Protein AF-A0A7S3BUT7-F1 (afdb_monomer_lite)

Sequence (105 aa):
VAFIQVDCTTPKGRFLCQLQSIHAFPSVRIYRGSVRAFEPYEYGRESNVIWLHMVKLTAEIVVSKLQELPVEERKDFTQQIAHISSDLKIVMERREQGLDEDWSE

Structure (mmCIF, N/CA/C/O backbone):
data_AF-A0A7S3BUT7-F1
#
_entry.id   AF-A0A7S3BUT7-F1
#
loop_
_atom_site.group_PDB
_atom_site.id
_atom_site.type_symbol
_atom_site.label_atom_id
_atom_site.label_alt_id
_atom_site.label_comp_id
_atom_site.label_asym_id
_atom_site.label_entity_id
_atom_site.label_seq_id
_atom_site.pdbx_PDB_ins_code
_atom_site.Cartn_x
_atom_site.Cartn_y
_atom_site.Cartn_z
_atom_site.occupancy
_atom_site.B_iso_or_equiv
_atom_site.auth_seq_id
_atom_site.auth_comp_id
_atom_site.auth_asym_id
_atom_site.auth_atom_id
_atom_site.pdbx_PDB_model_num
ATOM 1 N N . VAL A 1 1 ? -1.783 5.301 5.800 1.00 80.88 1 VAL A N 1
ATOM 2 C CA . VAL A 1 1 ? -1.096 4.424 4.820 1.00 80.88 1 VAL A CA 1
ATOM 3 C C . VAL A 1 1 ? -0.592 5.291 3.677 1.00 80.88 1 VAL A C 1
ATOM 5 O O . VAL A 1 1 ? -1.255 6.271 3.366 1.00 80.88 1 VAL A O 1
ATOM 8 N N . ALA A 1 2 ? 0.573 4.995 3.099 1.00 86.25 2 ALA A N 1
ATOM 9 C CA . ALA A 1 2 ? 1.131 5.755 1.981 1.00 86.25 2 ALA A CA 1
ATOM 10 C C . ALA A 1 2 ? 1.474 4.811 0.827 1.00 86.25 2 ALA A C 1
ATOM 12 O O . ALA A 1 2 ? 2.010 3.728 1.060 1.00 86.25 2 ALA A O 1
ATOM 13 N N . PHE A 1 3 ? 1.179 5.237 -0.399 1.00 88.06 3 PHE A N 1
ATOM 14 C CA . PHE A 1 3 ? 1.611 4.548 -1.608 1.00 88.06 3 PHE A CA 1
ATOM 15 C C . PHE A 1 3 ? 2.888 5.215 -2.118 1.00 88.06 3 PHE A C 1
ATOM 17 O O . PHE A 1 3 ? 2.910 6.426 -2.334 1.00 88.06 3 PHE A O 1
ATOM 24 N N . ILE A 1 4 ? 3.964 4.442 -2.257 1.00 91.56 4 ILE A N 1
ATOM 25 C CA . ILE A 1 4 ? 5.284 4.957 -2.630 1.00 91.56 4 ILE A CA 1
ATOM 26 C C . ILE A 1 4 ? 5.748 4.228 -3.884 1.00 91.56 4 ILE A C 1
ATOM 28 O O . ILE A 1 4 ? 5.833 3.002 -3.904 1.00 91.56 4 ILE A O 1
ATOM 32 N N . GLN A 1 5 ? 6.089 4.996 -4.915 1.00 94.12 5 GLN A N 1
ATOM 33 C CA . GLN A 1 5 ? 6.728 4.478 -6.115 1.00 94.12 5 GLN A CA 1
ATOM 34 C C . GLN A 1 5 ? 8.248 4.589 -5.981 1.00 94.12 5 GLN A C 1
ATOM 36 O O . GLN A 1 5 ? 8.775 5.629 -5.588 1.00 94.12 5 GLN A O 1
ATOM 41 N N . VAL A 1 6 ? 8.956 3.520 -6.340 1.00 95.25 6 VAL A N 1
ATOM 42 C CA . VAL A 1 6 ? 10.419 3.495 -6.392 1.00 95.25 6 VAL A CA 1
ATOM 43 C C . VAL A 1 6 ? 10.850 3.174 -7.816 1.00 95.25 6 VAL A C 1
ATOM 45 O O . VAL A 1 6 ? 10.550 2.100 -8.332 1.00 95.25 6 VAL A O 1
ATOM 48 N N . ASP A 1 7 ? 11.576 4.097 -8.442 1.00 96.88 7 ASP A N 1
ATOM 49 C CA . ASP A 1 7 ? 12.180 3.875 -9.754 1.00 96.88 7 ASP A CA 1
ATOM 50 C C . ASP A 1 7 ? 13.566 3.230 -9.612 1.00 96.88 7 ASP A C 1
ATOM 52 O O . ASP A 1 7 ? 14.571 3.906 -9.357 1.00 96.88 7 ASP A O 1
ATOM 56 N N . CYS A 1 8 ? 13.618 1.912 -9.817 1.00 96.62 8 CYS A N 1
ATOM 57 C CA . CYS A 1 8 ? 14.842 1.113 -9.748 1.00 96.62 8 CYS A CA 1
ATOM 58 C C . CYS A 1 8 ? 15.849 1.391 -10.883 1.00 96.62 8 CYS A C 1
ATOM 60 O O . CYS A 1 8 ? 16.957 0.850 -10.850 1.00 96.62 8 CYS A O 1
ATOM 62 N N . THR A 1 9 ? 15.507 2.210 -11.884 1.00 96.44 9 THR A N 1
ATOM 63 C CA . THR A 1 9 ? 16.415 2.552 -12.993 1.00 96.44 9 THR A CA 1
ATOM 64 C C . THR A 1 9 ? 17.404 3.663 -12.624 1.00 96.44 9 THR A C 1
ATOM 66 O O . THR A 1 9 ? 18.533 3.676 -13.126 1.00 96.44 9 THR A O 1
ATOM 69 N N . THR A 1 10 ? 17.035 4.541 -11.685 1.00 97.94 10 THR A N 1
ATOM 70 C CA . THR A 1 10 ? 17.900 5.614 -11.162 1.00 97.94 10 THR A CA 1
ATOM 71 C C . THR A 1 10 ? 19.047 5.067 -10.296 1.00 97.94 10 THR A C 1
ATOM 73 O O . THR A 1 10 ? 18.898 4.005 -9.695 1.00 97.94 10 THR A O 1
ATOM 76 N N . PRO A 1 11 ? 20.183 5.779 -10.127 1.00 97.31 11 PRO A N 1
ATOM 77 C CA . PRO A 1 11 ? 21.282 5.304 -9.276 1.00 97.31 11 PRO A CA 1
ATOM 78 C C . PRO A 1 11 ? 20.869 5.031 -7.820 1.00 97.31 11 PRO A C 1
ATOM 80 O O . PRO A 1 11 ? 21.221 3.995 -7.257 1.00 97.31 11 PRO A O 1
ATOM 83 N N . LYS A 1 12 ? 20.077 5.934 -7.221 1.00 96.38 12 LYS A N 1
ATOM 84 C CA . LYS A 1 12 ? 19.562 5.778 -5.849 1.00 96.38 12 LYS A CA 1
ATOM 85 C C . LYS A 1 12 ? 18.557 4.631 -5.751 1.00 96.38 12 LYS A C 1
ATOM 87 O O . LYS A 1 12 ? 18.640 3.824 -4.827 1.00 96.38 12 LYS A O 1
ATOM 92 N N . GLY A 1 13 ? 17.628 4.545 -6.702 1.00 96.19 13 GLY A N 1
ATOM 93 C CA . GLY A 1 13 ? 16.627 3.486 -6.720 1.00 96.19 13 GLY A CA 1
ATOM 94 C C . GLY A 1 13 ? 17.239 2.114 -6.975 1.00 96.19 13 GLY A C 1
ATOM 95 O O . GLY A 1 13 ? 16.892 1.170 -6.280 1.00 96.19 13 GLY A O 1
ATOM 96 N N . ARG A 1 14 ? 18.220 1.998 -7.878 1.00 95.88 14 ARG A N 1
ATOM 97 C CA . ARG A 1 14 ? 18.945 0.747 -8.135 1.00 95.88 14 ARG A CA 1
ATOM 98 C C . ARG A 1 14 ? 19.576 0.186 -6.864 1.00 95.88 14 ARG A C 1
ATOM 100 O O . ARG A 1 14 ? 19.388 -0.992 -6.575 1.00 95.88 14 ARG A O 1
ATOM 107 N N . PHE A 1 15 ? 20.276 1.027 -6.099 1.00 96.38 15 PHE A N 1
ATOM 108 C CA . PHE A 1 15 ? 20.856 0.628 -4.814 1.00 96.38 15 PHE A CA 1
ATOM 109 C C . PHE A 1 15 ? 19.780 0.127 -3.841 1.00 96.38 15 PHE A C 1
ATOM 111 O O . PHE A 1 15 ? 19.928 -0.943 -3.253 1.00 96.38 15 PHE A O 1
ATOM 118 N N . LEU A 1 16 ? 18.666 0.857 -3.717 1.00 94.56 16 LEU A N 1
ATOM 119 C CA . LEU A 1 16 ? 17.557 0.460 -2.850 1.00 94.56 16 LEU A CA 1
ATOM 120 C C . LEU A 1 16 ? 16.924 -0.870 -3.289 1.00 94.56 16 LEU A C 1
ATOM 122 O O . LEU A 1 16 ? 16.704 -1.744 -2.457 1.00 94.56 16 LEU A O 1
ATOM 126 N N . CYS A 1 17 ? 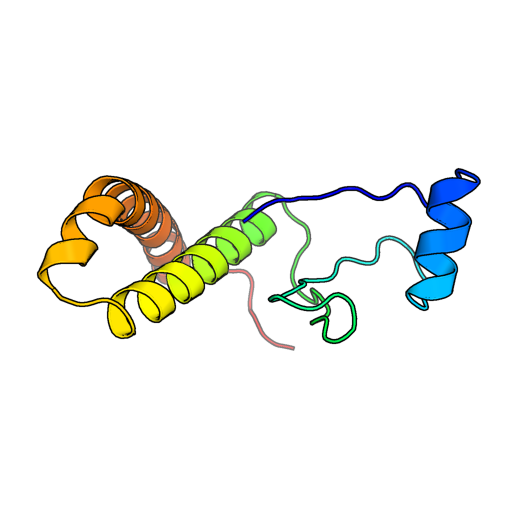16.659 -1.053 -4.581 1.00 95.44 17 CYS A N 1
ATOM 127 C CA . CYS A 1 17 ? 16.029 -2.262 -5.106 1.00 95.44 17 CYS A CA 1
ATOM 128 C C . CYS A 1 17 ? 16.940 -3.491 -4.973 1.00 95.44 17 CYS A C 1
ATOM 130 O O . CYS A 1 17 ? 16.447 -4.575 -4.677 1.00 95.44 17 CYS A O 1
ATOM 132 N N . GLN A 1 18 ? 18.261 -3.320 -5.099 1.00 95.06 18 GLN A N 1
ATOM 133 C CA . GLN A 1 18 ? 19.238 -4.369 -4.791 1.00 95.06 18 GLN A CA 1
ATOM 134 C C . GLN A 1 18 ? 19.261 -4.711 -3.298 1.00 95.06 18 GLN A C 1
ATOM 136 O O . GLN A 1 18 ? 19.188 -5.885 -2.950 1.00 95.06 18 GLN A O 1
ATOM 141 N N . LEU A 1 19 ? 19.304 -3.703 -2.418 1.00 94.50 19 LEU A N 1
ATOM 142 C CA . LEU A 1 19 ? 19.269 -3.900 -0.963 1.00 94.50 19 LEU A CA 1
ATOM 143 C C . LEU A 1 19 ? 17.994 -4.626 -0.510 1.00 94.50 19 LEU A C 1
ATOM 145 O O . LEU A 1 19 ? 18.007 -5.363 0.470 1.00 94.50 19 LEU A O 1
ATOM 149 N N . GLN A 1 20 ? 16.897 -4.401 -1.228 1.00 93.62 20 GLN A N 1
ATOM 150 C CA . GLN A 1 20 ? 15.601 -5.021 -0.986 1.00 93.62 20 GLN A CA 1
ATOM 151 C C . GLN A 1 20 ? 15.404 -6.329 -1.774 1.00 93.62 20 GLN A C 1
ATOM 153 O O . GLN A 1 20 ? 14.311 -6.887 -1.738 1.00 93.62 20 GLN A O 1
ATOM 158 N N . SER A 1 21 ? 16.409 -6.849 -2.482 1.00 93.81 21 SER A N 1
ATOM 159 C CA . SER A 1 21 ? 16.295 -8.091 -3.268 1.00 93.81 21 SER A CA 1
ATOM 160 C C . SER A 1 21 ? 15.103 -8.086 -4.241 1.00 93.81 21 SER A C 1
ATOM 162 O O . SER A 1 21 ? 14.290 -9.010 -4.276 1.00 93.81 21 SER A O 1
ATOM 164 N N . ILE A 1 22 ? 14.929 -6.995 -4.990 1.00 94.25 22 ILE A N 1
ATOM 165 C CA . ILE A 1 22 ? 13.925 -6.894 -6.056 1.00 94.25 22 ILE A CA 1
ATOM 166 C C . ILE A 1 22 ? 14.530 -7.463 -7.342 1.00 94.25 22 ILE A C 1
ATOM 168 O O . ILE A 1 22 ? 15.503 -6.919 -7.864 1.00 94.25 22 ILE A O 1
ATOM 172 N N . HIS A 1 23 ? 13.935 -8.539 -7.862 1.00 91.44 23 HIS A N 1
ATOM 173 C CA . HIS A 1 23 ? 14.431 -9.245 -9.054 1.00 91.44 23 HIS A CA 1
ATOM 174 C C . HIS A 1 23 ? 13.478 -9.194 -10.257 1.00 91.44 23 HIS A C 1
ATOM 176 O O . HIS A 1 23 ? 13.875 -9.556 -11.359 1.00 91.44 23 HIS A O 1
ATOM 182 N N . ALA A 1 24 ? 12.242 -8.726 -10.065 1.00 92.12 24 ALA A N 1
ATOM 183 C CA . ALA A 1 24 ? 11.228 -8.626 -11.110 1.00 92.12 24 ALA A CA 1
ATOM 184 C C . ALA A 1 24 ? 10.403 -7.343 -10.960 1.00 92.12 24 ALA A C 1
ATOM 186 O O . ALA A 1 24 ? 10.242 -6.810 -9.855 1.00 92.12 24 ALA A O 1
ATOM 187 N N . PHE A 1 25 ? 9.857 -6.858 -12.073 1.00 93.06 25 PHE A N 1
ATOM 188 C CA . PHE A 1 25 ? 9.057 -5.638 -12.116 1.00 93.06 25 PHE A CA 1
ATOM 189 C C . PHE A 1 25 ? 7.701 -5.898 -12.788 1.00 93.06 25 PHE A C 1
ATOM 191 O O . PHE A 1 25 ? 7.665 -6.631 -13.773 1.00 93.06 25 PHE A O 1
ATOM 198 N N . PRO A 1 26 ? 6.612 -5.263 -12.315 1.00 92.69 26 PRO A N 1
ATOM 199 C CA . PRO A 1 26 ? 6.529 -4.475 -11.083 1.00 92.69 26 PRO A CA 1
ATOM 200 C C . PRO A 1 26 ? 6.452 -5.363 -9.823 1.00 92.69 26 PRO A C 1
ATOM 202 O O . PRO A 1 26 ? 5.585 -6.227 -9.711 1.00 92.69 26 PRO A O 1
ATOM 205 N N . SER A 1 27 ? 7.288 -5.097 -8.815 1.00 93.38 27 SER A N 1
ATOM 206 C CA . SER A 1 27 ? 7.151 -5.689 -7.472 1.00 93.38 27 SER A CA 1
ATOM 207 C C . SER A 1 27 ? 6.411 -4.722 -6.551 1.00 93.38 27 SER A C 1
ATOM 209 O O . SER A 1 27 ? 6.833 -3.576 -6.416 1.00 93.38 27 SER A O 1
ATOM 211 N N . VAL A 1 28 ? 5.332 -5.172 -5.906 1.00 93.12 28 VAL A N 1
ATOM 212 C CA . VAL A 1 28 ? 4.596 -4.384 -4.906 1.00 93.12 28 VAL A CA 1
ATOM 213 C C . VAL A 1 28 ? 4.727 -5.082 -3.558 1.00 93.12 28 VAL A C 1
ATOM 215 O O . VAL A 1 28 ? 4.563 -6.296 -3.456 1.00 93.12 28 VAL A O 1
ATOM 218 N N . ARG A 1 29 ? 5.094 -4.312 -2.533 1.00 93.06 29 ARG A N 1
ATOM 219 C CA . ARG A 1 29 ? 5.371 -4.809 -1.184 1.00 93.06 29 ARG A CA 1
ATOM 220 C C . ARG A 1 29 ? 4.710 -3.917 -0.150 1.00 93.06 29 ARG A C 1
ATOM 222 O O . ARG A 1 29 ? 4.740 -2.694 -0.280 1.00 93.06 29 ARG A O 1
ATOM 229 N N . ILE A 1 30 ? 4.169 -4.538 0.885 1.00 92.25 30 ILE A N 1
ATOM 230 C CA . ILE A 1 30 ? 3.545 -3.878 2.025 1.00 92.25 30 ILE A CA 1
ATOM 231 C C . ILE A 1 30 ? 4.546 -3.921 3.177 1.00 92.25 30 ILE A C 1
ATOM 233 O O . ILE A 1 30 ? 5.001 -4.990 3.575 1.00 92.25 30 ILE A O 1
ATOM 237 N N . TYR A 1 31 ? 4.898 -2.755 3.714 1.00 91.50 31 TYR A N 1
ATOM 238 C CA . TYR A 1 31 ? 5.806 -2.637 4.854 1.00 91.50 31 TYR A CA 1
ATOM 239 C C . TYR A 1 31 ? 5.020 -2.196 6.091 1.00 91.50 31 TYR A C 1
ATOM 241 O O . TYR A 1 31 ? 4.431 -1.113 6.099 1.00 91.50 31 TYR A O 1
ATOM 249 N N . ARG A 1 32 ? 5.034 -3.015 7.151 1.00 87.88 32 ARG A N 1
ATOM 250 C CA . ARG A 1 32 ? 4.375 -2.724 8.436 1.00 87.88 32 ARG A CA 1
ATOM 251 C C . ARG A 1 32 ? 5.437 -2.458 9.508 1.00 87.88 32 ARG A C 1
ATOM 253 O O . ARG A 1 32 ? 5.975 -3.381 10.106 1.00 87.88 32 ARG A O 1
ATOM 260 N N . GLY A 1 33 ? 5.812 -1.193 9.703 1.00 81.50 33 GLY A N 1
ATOM 261 C CA . GLY A 1 33 ? 6.741 -0.765 10.767 1.00 81.50 33 GLY A CA 1
ATOM 262 C C . GLY A 1 33 ? 8.213 -1.188 10.612 1.00 81.50 33 GLY A C 1
ATOM 263 O O . GLY A 1 33 ? 9.066 -0.684 11.336 1.00 81.50 33 GLY A O 1
ATOM 264 N N . SER A 1 34 ? 8.543 -2.061 9.656 1.00 85.12 34 SER A N 1
ATOM 265 C CA . SER A 1 34 ? 9.910 -2.510 9.379 1.00 85.12 34 SER A CA 1
ATOM 266 C C . SER A 1 34 ? 10.159 -2.635 7.882 1.00 85.12 34 SER A C 1
ATOM 268 O O . SER A 1 34 ? 9.343 -3.183 7.149 1.00 85.12 34 SER A O 1
ATOM 270 N N . VAL A 1 35 ? 11.336 -2.191 7.437 1.00 81.69 35 VAL A N 1
ATOM 271 C CA . VAL A 1 35 ? 11.807 -2.354 6.049 1.00 81.69 35 VAL A CA 1
ATOM 272 C C . VAL A 1 35 ? 12.349 -3.756 5.756 1.00 81.69 35 VAL A C 1
ATOM 274 O O . VAL A 1 35 ? 12.696 -4.049 4.619 1.00 81.69 35 VAL A O 1
ATOM 277 N N . ARG A 1 36 ? 12.484 -4.612 6.778 1.00 83.06 36 ARG A N 1
ATOM 278 C CA . ARG A 1 36 ? 13.014 -5.981 6.638 1.00 83.06 36 ARG A CA 1
ATOM 279 C C . ARG A 1 36 ? 11.923 -7.050 6.607 1.00 83.06 36 ARG A C 1
ATOM 281 O O . ARG A 1 36 ? 12.185 -8.150 6.142 1.00 83.06 36 ARG A O 1
ATOM 288 N N . ALA A 1 37 ? 10.734 -6.732 7.114 1.00 85.12 37 ALA A N 1
ATOM 289 C CA . ALA A 1 37 ? 9.594 -7.639 7.185 1.00 85.12 37 ALA A CA 1
ATOM 290 C C . ALA A 1 37 ? 8.478 -7.085 6.295 1.00 85.12 37 ALA A C 1
ATOM 292 O O . ALA A 1 37 ? 7.627 -6.323 6.754 1.00 85.12 37 ALA A O 1
ATOM 293 N N . PHE A 1 38 ? 8.558 -7.401 5.004 1.00 91.62 38 PHE A N 1
ATOM 294 C CA . PHE A 1 38 ? 7.548 -7.012 4.028 1.00 91.62 38 PHE A CA 1
ATOM 295 C C . PHE A 1 38 ? 6.630 -8.187 3.701 1.00 91.62 38 PHE A C 1
ATOM 297 O O . PHE A 1 38 ? 7.057 -9.340 3.716 1.00 91.62 38 PHE A O 1
ATOM 304 N N . GLU A 1 39 ? 5.396 -7.869 3.333 1.00 91.69 39 GLU A N 1
ATOM 305 C CA . GLU A 1 39 ? 4.443 -8.808 2.742 1.00 91.69 39 GLU A CA 1
ATOM 306 C C . GLU A 1 39 ? 4.366 -8.528 1.230 1.00 91.69 39 GLU A C 1
ATOM 308 O O . GLU A 1 39 ? 4.245 -7.358 0.837 1.00 91.69 39 GLU A O 1
ATOM 313 N N . PRO A 1 40 ? 4.494 -9.536 0.349 1.00 91.31 40 PRO A N 1
ATOM 314 C CA . PRO A 1 40 ? 4.248 -9.339 -1.075 1.00 91.31 40 PRO A CA 1
ATOM 315 C C . PRO A 1 40 ? 2.764 -9.019 -1.315 1.00 91.31 40 PRO A C 1
ATOM 317 O O . PRO A 1 40 ? 1.882 -9.578 -0.671 1.00 91.31 40 PRO A O 1
ATOM 320 N N . TYR A 1 41 ? 2.486 -8.098 -2.238 1.00 90.94 41 TYR A N 1
ATOM 321 C CA . TYR A 1 41 ? 1.125 -7.859 -2.720 1.00 90.94 41 TYR A CA 1
ATOM 322 C C . TYR A 1 41 ? 0.855 -8.782 -3.911 1.00 90.94 41 TYR A C 1
ATOM 324 O O . TYR A 1 41 ? 1.410 -8.572 -4.993 1.00 90.94 41 TYR A O 1
ATOM 332 N N . GLU A 1 42 ? 0.023 -9.797 -3.694 1.00 87.94 42 GLU A N 1
ATOM 333 C CA . GLU A 1 42 ? -0.249 -10.887 -4.651 1.00 87.94 42 GLU A CA 1
ATOM 334 C C . GLU A 1 42 ? -1.642 -10.789 -5.295 1.00 87.94 42 GLU A C 1
ATOM 336 O O . GLU A 1 42 ? -2.103 -11.694 -5.972 1.00 87.94 42 GLU A O 1
ATOM 341 N N . TYR A 1 43 ? -2.302 -9.654 -5.100 1.00 85.25 43 TYR A N 1
ATOM 342 C CA . TYR A 1 43 ? -3.663 -9.379 -5.541 1.00 85.25 43 TYR A CA 1
ATOM 343 C C . TYR A 1 43 ? -3.699 -8.698 -6.923 1.00 85.25 43 TYR A C 1
ATOM 345 O O . TYR A 1 43 ? -2.669 -8.227 -7.428 1.00 85.25 43 TYR A O 1
ATOM 353 N N . GLY A 1 44 ? -4.902 -8.588 -7.501 1.00 86.94 44 GLY A N 1
ATOM 354 C CA . GLY A 1 44 ? -5.164 -7.81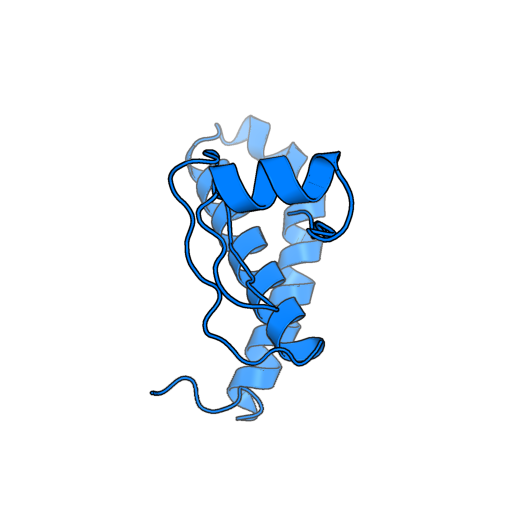1 -8.718 1.00 86.94 44 GLY A CA 1
ATOM 355 C C . GLY A 1 44 ? -4.635 -6.375 -8.623 1.00 86.94 44 GLY A C 1
ATOM 356 O O . GLY A 1 44 ? -4.625 -5.760 -7.557 1.00 86.94 44 GLY A O 1
ATOM 357 N N . ARG A 1 45 ? -4.112 -5.841 -9.731 1.00 88.69 45 ARG A N 1
ATOM 358 C CA . ARG A 1 45 ? -3.421 -4.532 -9.767 1.00 88.69 45 ARG A CA 1
ATOM 359 C C . ARG A 1 45 ? -4.278 -3.417 -10.351 1.00 88.69 45 ARG A C 1
ATOM 361 O O . ARG A 1 45 ? -3.777 -2.333 -10.659 1.00 88.69 45 ARG A O 1
ATOM 368 N N . GLU A 1 46 ? -5.563 -3.681 -10.496 1.00 88.75 46 GLU A N 1
ATOM 369 C CA . GLU A 1 46 ? -6.581 -2.720 -10.858 1.00 88.75 46 GLU A CA 1
ATOM 370 C C . GLU A 1 46 ? -6.703 -1.680 -9.736 1.00 88.75 46 GLU A C 1
ATOM 372 O O . GLU A 1 46 ? -6.548 -1.969 -8.545 1.00 88.75 46 GLU A O 1
ATOM 377 N N . SER A 1 47 ? -6.980 -0.431 -10.107 1.00 86.69 47 SER A N 1
ATOM 378 C CA . SER A 1 47 ? -7.003 0.686 -9.157 1.00 86.69 47 SER A CA 1
ATOM 379 C C . SER A 1 47 ? -8.012 0.478 -8.026 1.00 86.69 47 SER A C 1
ATOM 381 O O . SER A 1 47 ? -7.717 0.798 -6.874 1.00 86.69 47 SER A O 1
ATOM 383 N N . ASN A 1 48 ? -9.176 -0.098 -8.335 1.00 84.06 48 ASN A N 1
ATOM 384 C CA . ASN A 1 48 ? -10.185 -0.469 -7.350 1.00 84.06 48 ASN A CA 1
ATOM 385 C C . ASN A 1 48 ? -9.660 -1.547 -6.397 1.00 84.06 48 ASN A C 1
ATOM 387 O O . ASN A 1 48 ? -9.815 -1.395 -5.194 1.00 84.06 48 ASN A O 1
ATOM 391 N N . VAL A 1 49 ? -8.995 -2.588 -6.894 1.00 84.88 49 VAL A N 1
ATOM 392 C CA . VAL A 1 49 ? -8.510 -3.712 -6.077 1.00 84.88 49 VAL A CA 1
ATOM 393 C C . VAL A 1 49 ? -7.409 -3.260 -5.110 1.00 84.88 49 VAL A C 1
ATOM 395 O O . VAL A 1 49 ? -7.455 -3.555 -3.910 1.00 84.88 49 VAL A O 1
ATOM 398 N N . ILE A 1 50 ? -6.471 -2.441 -5.593 1.00 87.62 50 ILE A N 1
ATOM 399 C CA . ILE A 1 50 ? -5.440 -1.815 -4.755 1.00 87.62 50 ILE A CA 1
ATOM 400 C C . ILE A 1 50 ? -6.082 -0.921 -3.690 1.00 87.62 50 ILE A C 1
ATOM 402 O O . ILE A 1 50 ? -5.709 -1.001 -2.517 1.00 87.62 50 ILE A O 1
ATOM 406 N N . TRP A 1 51 ? -7.065 -0.101 -4.072 1.00 86.88 51 TRP A N 1
ATOM 407 C CA . TRP A 1 51 ? -7.776 0.774 -3.142 1.00 86.88 51 TRP A CA 1
ATOM 408 C C . TRP A 1 51 ? -8.475 -0.011 -2.027 1.00 86.88 51 TRP A C 1
ATOM 410 O O . TRP A 1 51 ? -8.277 0.302 -0.853 1.00 86.88 51 TRP A O 1
ATOM 420 N N . LEU A 1 52 ? -9.221 -1.068 -2.365 1.00 86.56 52 LEU A N 1
ATOM 421 C CA . LEU A 1 52 ? -9.899 -1.920 -1.379 1.00 86.56 52 LEU A CA 1
ATOM 422 C C . LEU A 1 52 ? -8.899 -2.501 -0.372 1.00 86.56 52 LEU A C 1
ATOM 424 O O . LEU A 1 52 ? -9.127 -2.458 0.840 1.00 86.56 52 LEU A O 1
ATOM 428 N N . HIS A 1 53 ? -7.752 -2.983 -0.858 1.00 87.19 53 HIS A N 1
ATOM 429 C CA . HIS A 1 53 ? -6.708 -3.509 0.012 1.00 87.19 53 HIS A CA 1
ATOM 430 C C . HIS A 1 53 ? -6.102 -2.423 0.918 1.00 87.19 53 HIS A C 1
ATOM 432 O O . HIS A 1 53 ? -5.881 -2.655 2.106 1.00 87.19 53 HIS A O 1
ATOM 438 N N . MET A 1 54 ? -5.886 -1.209 0.401 1.00 88.00 54 MET A N 1
ATOM 439 C CA . MET A 1 54 ? -5.409 -0.077 1.204 1.00 88.00 54 MET A CA 1
ATOM 440 C C . MET A 1 54 ? -6.398 0.324 2.305 1.00 88.00 54 MET A C 1
ATOM 442 O O . MET A 1 54 ? -5.969 0.610 3.428 1.00 88.00 54 MET A O 1
ATOM 446 N N . VAL A 1 55 ? -7.701 0.329 2.011 1.00 89.25 55 VAL A N 1
ATOM 447 C CA . VAL A 1 55 ? -8.756 0.606 2.998 1.00 89.25 55 VAL A CA 1
ATOM 448 C C . VAL A 1 55 ? -8.738 -0.454 4.094 1.00 89.25 55 VAL A C 1
ATOM 450 O O . VAL A 1 55 ? -8.686 -0.103 5.274 1.00 89.25 55 VAL A O 1
ATOM 453 N N . LYS A 1 56 ? -8.678 -1.740 3.721 1.00 86.94 56 LYS A N 1
ATOM 454 C CA . LYS A 1 56 ? -8.568 -2.856 4.672 1.00 86.94 56 LYS A CA 1
ATOM 455 C C . LYS A 1 56 ? -7.360 -2.697 5.601 1.00 86.94 56 LYS A C 1
ATOM 457 O O . LYS A 1 56 ? -7.525 -2.719 6.818 1.00 86.94 56 LYS A O 1
ATOM 462 N N . LEU A 1 57 ? -6.166 -2.462 5.049 1.00 88.31 57 LEU A N 1
ATOM 463 C CA . LEU A 1 57 ? -4.947 -2.251 5.843 1.00 88.31 57 LEU A CA 1
ATOM 464 C C . LEU A 1 57 ? -5.069 -1.047 6.783 1.00 88.31 57 LEU A C 1
ATOM 466 O O . LEU A 1 57 ? -4.624 -1.094 7.929 1.00 88.31 57 LEU A O 1
ATOM 470 N N . THR A 1 58 ? -5.672 0.044 6.310 1.00 89.62 58 THR A N 1
ATOM 471 C CA . THR A 1 58 ? -5.870 1.248 7.127 1.00 89.62 58 THR A CA 1
ATOM 472 C C . THR A 1 58 ? -6.819 0.968 8.291 1.00 89.62 58 THR A C 1
ATOM 474 O O . THR A 1 58 ? -6.528 1.372 9.418 1.00 89.62 58 THR A O 1
ATOM 477 N N . ALA A 1 59 ? -7.908 0.236 8.046 1.00 88.50 59 ALA A N 1
ATOM 478 C CA . ALA A 1 59 ? -8.841 -0.183 9.083 1.00 88.50 59 ALA A CA 1
ATOM 479 C C . ALA A 1 59 ? -8.168 -1.079 10.132 1.00 88.50 59 ALA A C 1
ATOM 481 O O . ALA A 1 59 ? -8.300 -0.807 11.323 1.00 88.50 59 ALA A O 1
ATOM 482 N N . GLU A 1 60 ? -7.389 -2.082 9.711 1.00 87.81 60 GLU A N 1
ATOM 483 C CA . GLU A 1 60 ? -6.622 -2.953 10.617 1.00 87.81 60 GLU A CA 1
ATOM 484 C C . GLU A 1 60 ? -5.689 -2.144 11.531 1.00 87.81 60 GLU A C 1
ATOM 486 O O . GLU A 1 60 ? -5.690 -2.331 12.749 1.00 87.81 60 GLU A O 1
ATOM 491 N N . ILE A 1 61 ? -4.931 -1.200 10.958 1.00 87.94 61 ILE A N 1
ATOM 492 C CA . ILE A 1 61 ? -3.998 -0.347 11.707 1.00 87.94 61 ILE A CA 1
ATOM 493 C C . ILE A 1 61 ? -4.743 0.516 12.729 1.00 87.94 61 ILE A C 1
ATOM 495 O O . ILE A 1 61 ? -4.318 0.606 13.882 1.00 87.94 61 ILE A O 1
ATOM 499 N N . VAL A 1 62 ? -5.848 1.151 12.329 1.00 88.06 62 VAL A N 1
ATOM 500 C CA . VAL A 1 62 ? -6.621 2.012 13.234 1.00 88.06 62 VAL A CA 1
ATOM 501 C C . VAL A 1 62 ? -7.273 1.199 14.348 1.00 88.06 62 VAL A C 1
ATOM 503 O O . VAL A 1 62 ? -7.179 1.596 15.506 1.00 88.06 62 VAL A O 1
ATOM 506 N N . VAL A 1 63 ? -7.862 0.040 14.045 1.00 88.38 63 VAL A N 1
ATOM 507 C CA . VAL A 1 63 ? -8.447 -0.846 15.064 1.00 88.38 63 VAL A CA 1
ATOM 508 C C . VAL A 1 63 ? -7.386 -1.303 16.064 1.00 88.38 63 VAL A C 1
ATOM 510 O O . VAL A 1 63 ? -7.604 -1.169 17.268 1.00 88.38 63 VAL A O 1
ATOM 513 N N . SER A 1 64 ? -6.226 -1.766 15.585 1.00 88.56 64 SER A N 1
ATOM 514 C CA . SER A 1 64 ? -5.105 -2.153 16.452 1.00 88.56 64 SER A CA 1
ATOM 515 C C . SER A 1 64 ? -4.683 -0.991 17.350 1.00 88.56 64 SER A C 1
ATOM 517 O O . SER A 1 64 ? -4.512 -1.164 18.555 1.00 88.56 64 SER A O 1
ATOM 519 N N . LYS A 1 65 ? -4.580 0.222 16.792 1.00 88.06 65 LYS A N 1
ATOM 520 C CA . LYS A 1 65 ? -4.172 1.393 17.567 1.00 88.06 65 LYS A CA 1
ATOM 521 C C . LYS A 1 65 ? -5.196 1.775 18.635 1.00 88.06 65 LYS A C 1
ATOM 523 O O . LYS A 1 65 ? -4.821 2.101 19.755 1.00 88.06 65 LYS A O 1
ATOM 528 N N . LEU A 1 66 ? -6.486 1.715 18.315 1.00 88.00 66 LEU A N 1
ATOM 529 C CA . LEU A 1 66 ? -7.562 2.022 19.260 1.00 88.00 66 LEU A CA 1
ATOM 530 C C . LEU A 1 66 ? -7.641 1.022 20.415 1.00 88.00 66 LEU A C 1
ATOM 532 O O . LEU A 1 66 ? -8.010 1.411 21.523 1.00 88.00 66 LEU A O 1
ATOM 536 N N . GLN A 1 67 ? -7.305 -0.247 20.171 1.00 89.69 67 GLN A N 1
ATOM 537 C CA . GLN A 1 67 ? -7.252 -1.274 21.214 1.00 89.69 67 GLN A CA 1
ATOM 538 C C . GLN A 1 67 ? -6.141 -1.000 22.236 1.00 89.69 67 GLN A C 1
ATOM 540 O O . GLN A 1 67 ? -6.349 -1.232 23.424 1.00 89.69 67 GLN A O 1
ATOM 545 N N . GLU A 1 68 ? -5.004 -0.463 21.792 1.00 90.94 68 GLU A N 1
ATOM 546 C CA . GLU A 1 68 ? -3.878 -0.094 22.660 1.00 90.94 68 GLU A CA 1
ATOM 547 C C . GLU A 1 68 ? -4.120 1.197 23.459 1.00 90.94 68 GLU A C 1
ATOM 549 O O . GLU A 1 68 ? -3.527 1.385 24.520 1.00 90.94 68 GLU A O 1
ATOM 554 N N . LEU A 1 69 ? -4.965 2.102 22.954 1.00 90.00 69 LEU A N 1
ATOM 555 C CA . LEU A 1 69 ? -5.160 3.428 23.543 1.00 90.00 69 LEU A CA 1
ATOM 556 C C . LEU A 1 69 ? -6.182 3.438 24.698 1.00 90.00 69 LEU A C 1
ATOM 558 O O . LEU A 1 69 ? -7.253 2.811 24.592 1.00 90.00 69 LEU A O 1
ATOM 562 N N . PRO A 1 70 ? -5.924 4.231 25.762 1.00 90.62 70 PRO A N 1
ATOM 563 C CA . PRO A 1 70 ? -6.924 4.578 26.769 1.00 90.62 70 PRO A CA 1
ATOM 564 C C . PRO A 1 70 ? -8.163 5.215 26.132 1.00 90.62 70 PRO A C 1
ATOM 566 O O . PRO A 1 70 ? -8.061 5.944 25.148 1.00 90.62 70 PRO A O 1
ATOM 569 N N . VAL A 1 71 ? -9.346 4.973 26.707 1.00 84.50 71 VAL A N 1
ATOM 570 C CA . VAL A 1 71 ? -10.635 5.428 26.144 1.00 84.50 71 VAL A CA 1
ATOM 571 C C . VAL A 1 71 ? -10.664 6.941 25.896 1.00 84.50 71 VAL A C 1
ATOM 573 O O . VAL A 1 71 ? -11.161 7.377 24.860 1.00 84.50 71 VAL A O 1
ATOM 576 N N . GLU A 1 72 ? -10.060 7.725 26.788 1.00 87.75 72 GLU A N 1
ATOM 577 C CA . GLU A 1 72 ? -10.010 9.190 26.701 1.00 87.75 72 GLU A CA 1
ATOM 578 C C . GLU A 1 72 ? -9.225 9.720 25.493 1.00 87.75 72 GLU A C 1
ATOM 580 O O . GLU A 1 72 ? -9.501 10.820 25.013 1.00 87.75 72 GLU A O 1
ATOM 585 N N . GLU A 1 73 ? -8.271 8.937 24.984 1.00 87.19 73 GLU A N 1
ATOM 586 C CA . GLU A 1 73 ? -7.417 9.286 23.841 1.00 87.19 73 GLU A CA 1
ATOM 587 C C . GLU A 1 73 ? -8.019 8.814 22.508 1.00 87.19 73 GLU A C 1
ATOM 589 O O . GLU A 1 73 ? -7.633 9.273 21.434 1.00 87.19 73 GLU A O 1
ATOM 594 N N . ARG A 1 74 ? -9.028 7.931 22.541 1.00 85.69 74 ARG A N 1
ATOM 595 C CA . ARG A 1 74 ? -9.684 7.422 21.321 1.00 85.69 74 ARG A CA 1
ATOM 596 C C . ARG A 1 74 ? -10.459 8.503 20.574 1.00 85.69 74 ARG A C 1
ATOM 598 O O . ARG A 1 74 ? -10.643 8.388 19.363 1.00 85.69 74 ARG A O 1
ATOM 605 N N . LYS A 1 75 ? -10.899 9.555 21.273 1.00 85.38 75 LYS A N 1
ATOM 606 C CA . LYS A 1 75 ? -11.662 10.671 20.687 1.00 85.38 75 LYS A CA 1
ATOM 607 C C . LYS A 1 75 ? -10.902 11.381 19.562 1.00 85.38 75 LYS A C 1
ATOM 609 O O . LYS A 1 75 ? -11.533 11.836 18.608 1.00 85.38 75 LYS A O 1
ATOM 614 N N . ASP A 1 76 ? -9.572 11.380 19.609 1.00 87.44 76 ASP A N 1
ATOM 615 C CA . ASP A 1 76 ? -8.722 12.037 18.610 1.00 87.44 76 ASP A CA 1
ATOM 616 C C . ASP A 1 76 ? -8.748 11.312 17.252 1.00 87.44 76 ASP A C 1
ATOM 618 O O . ASP A 1 76 ? -8.441 11.892 16.211 1.00 87.44 76 ASP A O 1
ATOM 622 N N . PHE A 1 77 ? -9.198 10.055 17.233 1.00 87.06 77 PHE A N 1
ATOM 623 C CA . PHE A 1 77 ? -9.324 9.243 16.024 1.00 87.06 77 PHE A CA 1
ATOM 624 C C . PHE A 1 77 ? -10.721 9.295 15.399 1.00 87.06 77 PHE A C 1
ATOM 626 O O . PHE A 1 77 ? -10.924 8.706 14.340 1.00 87.06 77 PHE A O 1
ATOM 633 N N . THR A 1 78 ? -11.683 10.013 15.991 1.00 8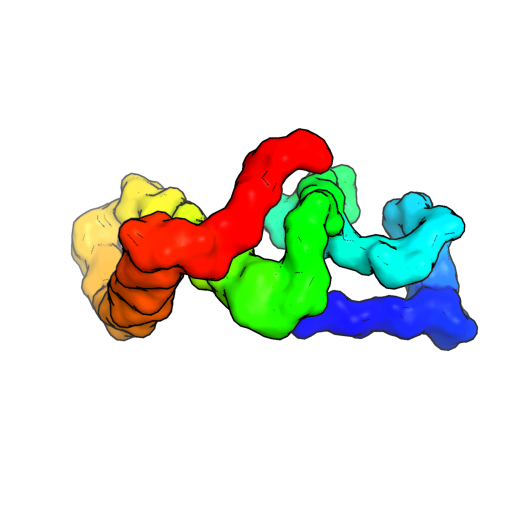5.12 78 THR A N 1
ATOM 634 C CA . THR A 1 78 ? -13.094 10.009 15.552 1.00 85.12 78 THR A CA 1
ATOM 635 C C . THR A 1 78 ? -13.248 10.315 14.060 1.00 85.12 78 THR A C 1
ATOM 637 O O . THR A 1 78 ? -13.949 9.599 13.348 1.00 85.12 78 THR A O 1
ATOM 640 N N . GLN A 1 79 ? -12.549 11.337 13.558 1.00 86.94 79 GLN A N 1
ATOM 641 C CA . GLN A 1 79 ? -12.612 11.704 12.142 1.00 86.94 79 GLN A CA 1
ATOM 642 C C . GLN A 1 79 ? -12.003 10.623 11.234 1.00 86.94 79 GLN A C 1
ATOM 644 O O . GLN A 1 79 ? -12.561 10.312 10.183 1.00 86.94 79 GLN A O 1
ATOM 649 N N . GLN A 1 80 ? -10.885 10.016 11.647 1.00 85.50 80 GLN A N 1
ATOM 650 C CA . GLN A 1 80 ? -10.248 8.935 10.889 1.00 85.50 80 GLN A CA 1
ATOM 651 C C . GLN A 1 80 ? -11.147 7.697 10.837 1.00 85.50 80 GLN A C 1
ATOM 653 O O . GLN A 1 80 ? -11.332 7.121 9.769 1.00 85.50 80 GLN A O 1
ATOM 658 N N . ILE A 1 81 ? -11.759 7.330 11.967 1.00 87.44 81 ILE A N 1
ATOM 659 C CA . ILE A 1 81 ? -12.716 6.222 12.057 1.00 87.44 81 ILE A CA 1
ATOM 660 C C . ILE A 1 81 ? -13.910 6.471 11.134 1.00 87.44 81 ILE A C 1
ATOM 662 O O . ILE A 1 81 ? -14.321 5.554 10.427 1.00 87.44 81 ILE A O 1
ATOM 666 N N . ALA A 1 82 ? -14.452 7.693 11.104 1.00 87.75 82 ALA A N 1
ATOM 667 C CA . ALA A 1 82 ? -15.588 8.034 10.250 1.00 87.75 82 ALA A CA 1
ATOM 668 C C . ALA A 1 82 ? -15.262 7.858 8.757 1.00 87.75 82 ALA A C 1
ATOM 670 O O . ALA A 1 82 ? -16.034 7.226 8.036 1.00 87.75 82 ALA A O 1
ATOM 671 N N . HIS A 1 83 ? -14.104 8.352 8.306 1.00 88.06 83 HIS A N 1
ATOM 672 C CA . HIS A 1 83 ? -13.667 8.177 6.917 1.00 88.06 83 HIS A CA 1
ATOM 673 C C . HIS A 1 83 ? -13.461 6.697 6.572 1.00 88.06 83 HIS A C 1
ATOM 675 O O . HIS A 1 83 ? -14.029 6.209 5.599 1.00 88.06 83 HIS A O 1
ATOM 681 N N . ILE A 1 84 ? -12.740 5.954 7.418 1.00 87.75 84 ILE A N 1
ATOM 682 C CA . ILE A 1 84 ? -12.485 4.523 7.201 1.00 87.75 84 ILE A CA 1
ATOM 683 C C . ILE A 1 84 ? -13.787 3.726 7.182 1.00 87.75 84 ILE A C 1
ATOM 685 O O . ILE A 1 84 ? -13.934 2.824 6.367 1.00 87.75 84 ILE A O 1
ATOM 689 N N . S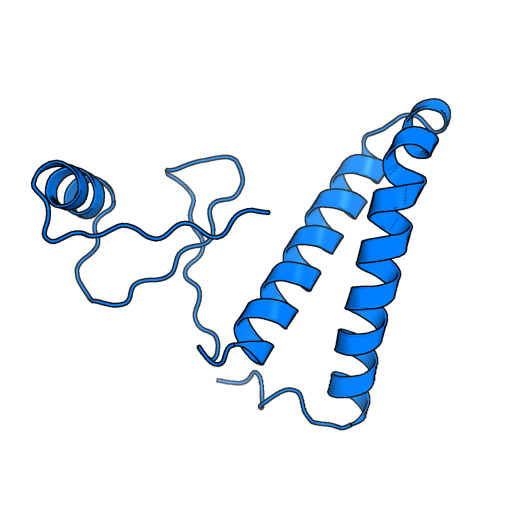ER A 1 85 ? -14.742 4.049 8.054 1.00 87.75 85 SER A N 1
ATOM 690 C CA . SER A 1 85 ? -16.038 3.363 8.095 1.00 87.75 85 SER A CA 1
ATOM 691 C C . SER A 1 85 ? -16.831 3.588 6.808 1.00 87.75 85 SER A C 1
ATOM 693 O O . SER A 1 85 ? -17.458 2.657 6.308 1.00 87.75 85 SER A O 1
ATOM 695 N N . SER A 1 86 ? -16.778 4.802 6.247 1.00 89.31 86 SER A N 1
ATOM 696 C CA . SER A 1 86 ? -17.383 5.110 4.947 1.00 89.31 86 SER A CA 1
ATOM 697 C C . SER A 1 86 ? -16.732 4.304 3.822 1.00 89.31 86 SER A C 1
ATOM 699 O O . SER A 1 86 ? -17.434 3.691 3.020 1.00 89.31 86 SER A O 1
ATOM 701 N N . ASP A 1 87 ? -15.401 4.257 3.787 1.00 87.31 87 ASP A N 1
ATOM 702 C CA . ASP A 1 87 ? -14.664 3.511 2.765 1.00 87.31 87 ASP A CA 1
ATOM 703 C C . ASP A 1 87 ? -14.886 1.997 2.894 1.00 87.31 87 ASP A C 1
ATOM 705 O O . ASP A 1 87 ? -15.086 1.298 1.900 1.00 87.31 87 ASP A O 1
ATOM 709 N N . LEU A 1 88 ? -14.913 1.478 4.124 1.00 85.00 88 LEU A N 1
ATOM 710 C CA . LEU A 1 88 ? -15.156 0.066 4.405 1.00 85.00 88 LEU A CA 1
ATOM 711 C C . LEU A 1 88 ? -16.575 -0.350 4.010 1.00 85.00 88 LEU A C 1
ATOM 713 O O . LEU A 1 88 ? -16.766 -1.462 3.527 1.00 85.00 88 LEU A O 1
ATOM 717 N N . LYS A 1 89 ? -17.561 0.540 4.150 1.00 88.06 89 LYS A N 1
ATOM 718 C CA . LYS A 1 89 ? -18.922 0.285 3.671 1.00 88.06 89 LYS A CA 1
ATOM 719 C C . LYS A 1 89 ? -18.940 0.026 2.163 1.00 88.06 89 LYS A C 1
ATOM 721 O O . LYS A 1 89 ? -19.540 -0.950 1.732 1.00 88.06 89 LYS A O 1
ATOM 726 N N . ILE A 1 90 ? -18.216 0.831 1.382 1.00 86.06 90 ILE A N 1
ATOM 727 C CA . ILE A 1 90 ? -18.086 0.639 -0.072 1.00 86.06 90 ILE A CA 1
ATOM 728 C C . ILE A 1 90 ? -17.426 -0.712 -0.380 1.00 86.06 90 ILE A C 1
ATOM 730 O O . ILE A 1 90 ? -17.869 -1.427 -1.277 1.00 86.06 90 ILE A O 1
ATOM 734 N N . VAL A 1 91 ? -16.383 -1.082 0.372 1.00 81.12 91 VAL A N 1
ATOM 735 C CA . VAL A 1 91 ? -15.721 -2.394 0.240 1.00 81.12 91 VAL A CA 1
ATOM 736 C C . VAL A 1 91 ? -16.719 -3.530 0.485 1.00 81.12 91 VAL A C 1
ATOM 738 O O . VAL A 1 91 ? -16.802 -4.464 -0.307 1.00 81.12 91 VAL A O 1
ATOM 741 N N . MET A 1 92 ? -17.498 -3.445 1.564 1.00 82.88 92 MET A N 1
ATOM 742 C CA . MET A 1 92 ? -18.468 -4.475 1.937 1.00 82.88 92 MET A CA 1
ATOM 743 C C . MET A 1 92 ? -19.617 -4.591 0.929 1.00 82.88 92 MET A C 1
ATOM 745 O O . MET A 1 92 ? -19.956 -5.703 0.539 1.00 82.88 92 MET A O 1
ATOM 749 N N . GLU A 1 93 ? -20.163 -3.473 0.445 1.00 87.00 93 GLU A N 1
ATOM 750 C CA . GLU A 1 93 ? -21.224 -3.463 -0.575 1.00 87.00 93 GLU A CA 1
ATOM 751 C C . GLU A 1 93 ? -20.764 -4.120 -1.886 1.00 87.00 93 GLU A C 1
ATOM 753 O O . GLU A 1 93 ? -21.505 -4.886 -2.501 1.00 87.00 93 GLU A O 1
ATOM 758 N N . ARG A 1 94 ? -19.519 -3.870 -2.310 1.00 81.19 94 ARG A N 1
ATOM 759 C CA . ARG A 1 94 ? -18.943 -4.524 -3.496 1.00 81.19 94 ARG A CA 1
ATOM 760 C C . ARG A 1 94 ? -18.799 -6.030 -3.310 1.00 81.19 94 ARG A C 1
ATOM 762 O O . ARG A 1 9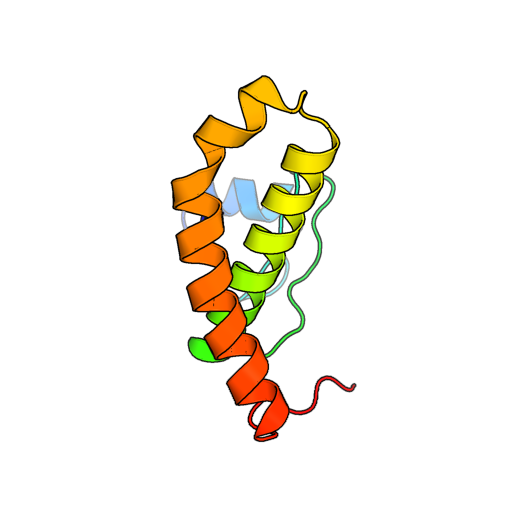4 ? -19.111 -6.786 -4.230 1.00 81.19 94 ARG A O 1
ATOM 769 N N . ARG A 1 95 ? -18.373 -6.457 -2.120 1.00 78.38 95 ARG A N 1
ATOM 770 C CA . ARG A 1 95 ? -18.275 -7.873 -1.762 1.00 78.38 95 ARG A CA 1
ATOM 771 C C . ARG A 1 95 ? -19.637 -8.561 -1.791 1.00 78.38 95 ARG A C 1
ATOM 773 O O . ARG A 1 95 ? -19.752 -9.654 -2.334 1.00 78.38 95 ARG A O 1
ATOM 780 N N . GLU A 1 96 ? -20.671 -7.922 -1.248 1.00 83.81 96 GLU A N 1
ATOM 781 C CA . GLU A 1 96 ? -22.050 -8.433 -1.284 1.00 83.81 96 GLU A CA 1
ATOM 782 C C . GLU A 1 96 ? -22.580 -8.590 -2.716 1.00 83.81 96 GLU A C 1
ATOM 784 O O . GLU A 1 96 ? -23.348 -9.508 -2.997 1.00 83.81 96 GLU A O 1
ATOM 789 N N . GLN A 1 97 ? -22.137 -7.731 -3.634 1.00 85.06 97 GLN A N 1
ATOM 790 C CA . GLN A 1 97 ? -22.493 -7.784 -5.054 1.00 85.06 97 GLN A CA 1
ATOM 791 C C . GLN A 1 97 ? -21.663 -8.797 -5.861 1.00 85.06 97 GLN A C 1
ATOM 793 O O . GLN A 1 97 ? -21.872 -8.915 -7.068 1.00 85.06 97 GLN A O 1
ATOM 798 N N . GLY A 1 98 ? -20.715 -9.506 -5.235 1.00 75.75 98 GLY A N 1
ATOM 799 C CA . GLY A 1 98 ? -19.801 -10.413 -5.937 1.00 75.75 98 GLY A CA 1
ATOM 800 C C . GLY A 1 98 ? -18.852 -9.691 -6.902 1.00 75.75 98 GLY A C 1
ATOM 801 O O . GLY A 1 98 ? -18.372 -10.290 -7.855 1.00 75.75 98 GLY A O 1
ATOM 802 N N . LEU A 1 99 ? -18.613 -8.393 -6.679 1.00 73.31 99 LEU A N 1
ATOM 803 C CA . LEU A 1 99 ? -17.680 -7.560 -7.453 1.00 73.31 99 LEU A CA 1
ATOM 804 C C . LEU A 1 99 ? -16.276 -7.513 -6.829 1.00 73.31 99 LEU A C 1
ATOM 806 O O . LEU A 1 99 ? -15.444 -6.679 -7.213 1.00 73.31 99 LEU A O 1
ATOM 810 N N . ASP A 1 100 ? -16.056 -8.362 -5.831 1.00 66.44 100 ASP A N 1
ATOM 811 C CA . ASP A 1 100 ? -14.743 -8.788 -5.384 1.00 66.44 100 ASP A CA 1
ATOM 812 C C . ASP A 1 100 ? -14.315 -9.897 -6.347 1.00 66.44 100 ASP A C 1
ATOM 814 O O . ASP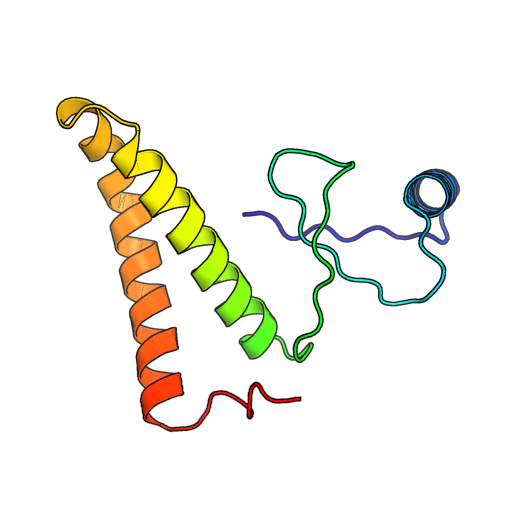 A 1 100 ? -14.924 -10.966 -6.358 1.00 66.44 100 ASP A O 1
ATOM 818 N N . GLU A 1 101 ? -13.340 -9.610 -7.211 1.00 58.03 101 GLU A N 1
ATOM 819 C CA . GLU A 1 101 ? -12.752 -10.630 -8.081 1.00 58.03 101 GLU A CA 1
ATOM 820 C C . GLU A 1 101 ? -12.276 -11.801 -7.212 1.00 58.03 101 GLU A C 1
ATOM 822 O O . GLU A 1 101 ? -11.673 -11.580 -6.161 1.00 58.03 101 GLU A O 1
ATOM 827 N N . ASP A 1 102 ? -12.636 -13.020 -7.621 1.00 52.56 102 ASP A N 1
ATOM 828 C CA . ASP A 1 102 ? -12.430 -14.272 -6.889 1.00 52.56 102 ASP A CA 1
ATOM 829 C C . ASP A 1 102 ? -11.032 -14.317 -6.247 1.00 52.56 102 ASP A C 1
ATOM 831 O O . ASP A 1 102 ? -10.006 -14.353 -6.925 1.00 52.56 102 ASP A O 1
ATOM 835 N N . TRP A 1 103 ? -10.987 -14.275 -4.915 1.00 59.75 103 TRP A N 1
ATOM 836 C CA . TRP A 1 103 ? -9.754 -14.190 -4.125 1.00 59.75 103 TRP A CA 1
ATOM 837 C C . TRP A 1 103 ? -9.132 -15.574 -3.841 1.00 59.75 103 TRP A C 1
ATOM 839 O O . TRP A 1 103 ? -8.595 -15.812 -2.757 1.00 59.75 103 TRP A O 1
ATOM 849 N N . SER A 1 104 ? -9.239 -16.494 -4.796 1.00 41.34 104 SER A N 1
ATOM 850 C CA . SER A 1 104 ? -8.608 -17.822 -4.817 1.00 41.34 104 SER A CA 1
ATOM 851 C C . SER A 1 104 ? -8.228 -18.111 -6.270 1.00 41.34 104 SER A C 1
ATOM 853 O O . SER A 1 104 ? -9.091 -17.987 -7.133 1.00 41.34 104 SER A O 1
ATOM 855 N N . GLU A 1 105 ? -6.998 -18.442 -6.648 1.00 37.06 105 GLU A N 1
ATOM 856 C CA . GLU A 1 105 ? -5.881 -19.119 -5.969 1.00 37.06 105 GLU A CA 1
ATOM 857 C C . GLU A 1 105 ? -4.531 -18.459 -6.292 1.00 37.06 105 GLU A C 1
ATOM 859 O O . GLU A 1 105 ? -4.392 -17.894 -7.402 1.00 37.06 105 GLU A O 1
#

pLDDT: mean 86.67, std 9.87, range [37.06, 97.94]

Secondary structure (DSSP, 8-state):
-------TTSHHHHHHHHHTT--SSS--EEESS-SSSEEE--S--SHHHHHHHHHHHHHHHHHHHHHHS-GGGGGGGHHHHHHHHHHHHHHHHHHHTT-S-----

Foldseek 3Di:
DDDDDADCVDPVSVVVCVVLVPDDPPWDWDDDPDSNDIDTDPDDPPPVGVLLVVLVVLVVVLVVVLVVDDPVVNVVCVVVCVVSVVSVVVSVVCVVVVVPDPPDD

Organism: NCBI:txid156174

Radius of gyration: 16.85 Å; chains: 1; bounding box: 44×31×40 Å